Protein AF-A0A8T4I5R2-F1 (afdb_monomer_lite)

Structure (mmCIF, N/CA/C/O backbone):
data_AF-A0A8T4I5R2-F1
#
_entry.id   AF-A0A8T4I5R2-F1
#
loop_
_atom_site.group_PDB
_atom_site.id
_atom_site.type_symbol
_atom_site.label_atom_id
_atom_site.label_alt_id
_atom_site.label_comp_id
_atom_site.label_asym_id
_atom_site.label_entity_id
_atom_site.label_seq_id
_atom_site.pdbx_PDB_ins_code
_atom_site.Cartn_x
_atom_site.Cartn_y
_atom_site.Cartn_z
_atom_site.occupancy
_atom_site.B_iso_or_equiv
_atom_site.auth_seq_id
_atom_site.auth_comp_id
_atom_site.auth_asym_id
_atom_site.auth_atom_id
_atom_site.pdbx_PDB_model_num
ATOM 1 N N . ARG A 1 1 ? -1.284 -2.138 -26.551 1.00 44.78 1 ARG A N 1
ATOM 2 C CA . ARG A 1 1 ? -0.909 -3.540 -26.244 1.00 44.78 1 ARG A CA 1
ATOM 3 C C . ARG A 1 1 ? 0.580 -3.521 -25.931 1.00 44.78 1 ARG A C 1
ATOM 5 O O . ARG A 1 1 ? 1.368 -3.558 -26.862 1.00 44.78 1 ARG A O 1
ATOM 12 N N . LEU A 1 2 ? 0.955 -3.331 -24.665 1.00 55.34 2 LEU A N 1
ATOM 13 C CA . LEU A 1 2 ? 2.361 -3.359 -24.236 1.00 55.34 2 LEU A CA 1
ATOM 14 C C . LEU A 1 2 ? 2.774 -4.834 -24.159 1.00 55.34 2 LEU A C 1
ATOM 16 O O . LEU A 1 2 ? 2.756 -5.441 -23.096 1.00 55.34 2 LEU A O 1
ATOM 20 N N . GLY A 1 3 ? 2.892 -5.450 -25.338 1.00 65.56 3 GLY A N 1
ATOM 21 C CA . GLY A 1 3 ? 3.152 -6.874 -25.499 1.00 65.56 3 GLY A CA 1
ATOM 22 C C . GLY A 1 3 ? 4.561 -7.259 -25.061 1.00 65.56 3 GLY A C 1
ATOM 23 O O . GLY A 1 3 ? 5.357 -6.418 -24.658 1.00 65.56 3 GLY A O 1
ATOM 24 N N . TRP A 1 4 ? 4.846 -8.552 -25.175 1.00 61.28 4 TRP A N 1
ATOM 25 C CA . TRP A 1 4 ? 6.184 -9.104 -25.009 1.00 61.28 4 TRP A CA 1
ATOM 26 C C . TRP A 1 4 ? 7.164 -8.417 -25.958 1.00 61.28 4 TRP A C 1
ATOM 28 O O . TRP A 1 4 ? 6.837 -8.183 -27.126 1.00 61.28 4 TRP A O 1
ATOM 38 N N . TYR A 1 5 ? 8.349 -8.100 -25.445 1.00 64.62 5 TYR A N 1
ATOM 39 C CA . TYR A 1 5 ? 9.427 -7.551 -26.248 1.00 64.62 5 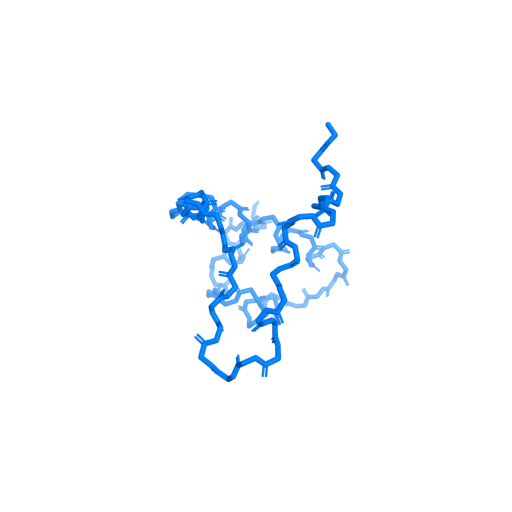TYR A CA 1
ATOM 40 C C . TYR A 1 5 ? 9.768 -8.507 -27.398 1.00 64.62 5 TYR A C 1
ATOM 42 O O . TYR A 1 5 ? 9.844 -9.723 -27.206 1.00 64.62 5 TYR A O 1
ATOM 50 N N . GLY A 1 6 ? 9.914 -7.953 -28.605 1.00 65.75 6 GLY A N 1
ATOM 51 C CA . GLY A 1 6 ? 10.247 -8.732 -29.795 1.00 65.75 6 GLY A CA 1
ATOM 52 C C . GLY A 1 6 ? 11.623 -9.400 -29.671 1.00 65.75 6 GLY A C 1
ATOM 53 O O . GLY A 1 6 ? 12.422 -8.980 -28.837 1.00 65.75 6 GLY A O 1
ATOM 54 N N . PRO A 1 7 ? 11.940 -10.396 -30.516 1.00 63.06 7 PRO A N 1
ATOM 55 C CA . PRO A 1 7 ? 13.172 -11.183 -30.400 1.00 63.06 7 PRO A CA 1
ATOM 56 C C . PRO A 1 7 ? 14.466 -10.353 -30.381 1.00 63.06 7 PRO A C 1
ATOM 58 O O . PRO A 1 7 ? 15.437 -10.768 -29.775 1.00 63.06 7 PRO A O 1
ATOM 61 N N . LEU A 1 8 ? 14.466 -9.157 -30.984 1.00 61.53 8 LEU A N 1
ATOM 62 C CA . LEU A 1 8 ? 15.612 -8.234 -31.000 1.00 61.53 8 LEU A CA 1
ATOM 63 C C . LEU A 1 8 ? 15.885 -7.514 -29.667 1.00 61.53 8 LEU A C 1
ATOM 65 O O . LEU A 1 8 ? 16.901 -6.845 -29.541 1.00 61.53 8 LEU A O 1
ATOM 69 N N . ALA A 1 9 ? 14.977 -7.598 -28.699 1.00 60.84 9 ALA A N 1
ATOM 70 C CA . ALA A 1 9 ? 15.182 -7.062 -27.351 1.00 60.84 9 ALA A CA 1
ATOM 71 C C . ALA A 1 9 ? 15.826 -8.086 -26.400 1.00 60.84 9 ALA A C 1
ATOM 73 O O . ALA A 1 9 ? 16.068 -7.785 -25.234 1.00 60.84 9 ALA A O 1
ATOM 74 N N . TRP A 1 10 ? 16.049 -9.307 -26.884 1.00 66.69 10 TRP A N 1
ATOM 75 C CA . TRP A 1 10 ? 16.755 -10.362 -26.178 1.00 66.69 10 TRP A CA 1
ATOM 76 C C . TRP A 1 10 ? 18.173 -10.346 -26.751 1.00 66.69 10 TRP A C 1
ATOM 78 O O . TRP A 1 10 ? 18.414 -10.904 -27.815 1.00 66.69 10 TRP A O 1
ATOM 88 N N . ASP A 1 11 ? 19.069 -9.590 -26.115 1.00 64.75 11 ASP A N 1
ATOM 89 C CA . ASP A 1 11 ? 20.482 -9.522 -26.506 1.00 64.75 11 ASP A CA 1
ATOM 90 C C . ASP A 1 11 ? 21.128 -10.919 -26.387 1.00 64.75 11 ASP A C 1
ATOM 92 O O . ASP A 1 11 ? 20.866 -11.653 -25.429 1.00 64.75 11 ASP A O 1
ATOM 96 N N . ASP A 1 12 ? 22.005 -11.262 -27.335 1.00 69.06 12 ASP A N 1
ATOM 97 C CA . ASP A 1 12 ? 22.828 -12.481 -27.343 1.00 69.06 12 ASP A CA 1
ATOM 98 C C . ASP A 1 12 ? 23.754 -12.570 -26.112 1.00 69.06 12 ASP A C 1
ATOM 100 O O . ASP A 1 12 ? 24.338 -13.615 -25.825 1.00 69.06 12 ASP A O 1
ATOM 104 N N . ASN A 1 13 ? 23.897 -11.471 -25.369 1.00 70.25 13 ASN A N 1
ATOM 105 C CA . ASN A 1 13 ? 24.736 -11.360 -24.184 1.00 70.25 13 ASN A CA 1
ATOM 106 C C . ASN A 1 13 ? 24.003 -11.625 -22.854 1.00 70.25 13 ASN A C 1
ATOM 108 O O . ASN A 1 13 ? 24.544 -11.316 -21.793 1.00 70.25 13 ASN A O 1
ATOM 112 N N . ILE A 1 14 ? 22.783 -12.179 -22.876 1.00 71.62 14 ILE A N 1
ATOM 113 C CA . ILE A 1 14 ? 21.987 -12.458 -21.662 1.00 71.62 14 ILE A CA 1
ATOM 114 C C . ILE A 1 14 ? 22.719 -13.342 -20.635 1.00 71.62 14 ILE A C 1
ATOM 116 O O . ILE A 1 14 ? 22.493 -13.212 -19.433 1.00 71.62 14 ILE A O 1
ATOM 120 N N . ASP A 1 15 ? 23.630 -14.197 -21.102 1.00 74.25 15 ASP A N 1
ATOM 121 C CA . ASP A 1 15 ? 24.425 -15.094 -20.261 1.00 74.25 15 ASP A CA 1
ATOM 122 C C . ASP A 1 15 ? 25.702 -14.441 -19.704 1.00 74.25 15 ASP A C 1
ATOM 124 O O . ASP A 1 15 ? 26.413 -15.051 -18.896 1.00 74.25 15 ASP A O 1
ATOM 128 N N . ALA A 1 16 ? 26.034 -13.206 -20.101 1.00 79.62 16 ALA A N 1
ATOM 129 C CA . ALA A 1 16 ? 27.184 -12.526 -19.527 1.00 79.62 16 ALA A CA 1
ATOM 130 C C . ALA A 1 16 ? 26.885 -12.043 -18.105 1.00 79.62 16 ALA A C 1
ATOM 132 O O . ALA A 1 16 ? 25.915 -11.320 -17.876 1.00 79.62 16 ALA A O 1
ATOM 133 N N . PRO A 1 17 ? 27.784 -12.307 -17.141 1.00 77.94 17 PRO A N 1
ATOM 134 C CA . PRO A 1 17 ? 27.585 -11.906 -15.748 1.00 77.94 17 PRO A CA 1
ATOM 135 C C . PRO A 1 17 ? 27.555 -10.382 -15.553 1.00 77.94 17 PRO A C 1
ATOM 137 O O . PRO A 1 17 ? 27.135 -9.901 -14.505 1.00 77.94 17 PRO 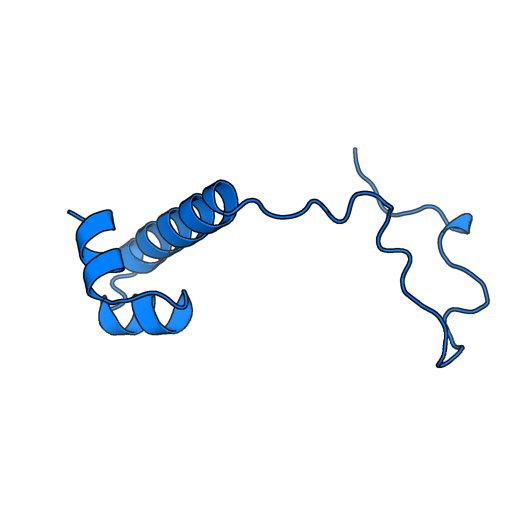A O 1
ATOM 140 N N . ALA A 1 18 ? 28.030 -9.624 -16.544 1.00 80.38 18 ALA A N 1
ATOM 141 C CA . ALA A 1 18 ? 28.022 -8.166 -16.555 1.00 80.38 18 ALA A CA 1
ATOM 142 C C . ALA A 1 18 ? 26.849 -7.566 -17.349 1.00 80.38 18 ALA A C 1
ATOM 144 O O . ALA A 1 18 ? 26.731 -6.340 -17.400 1.00 80.38 18 ALA A O 1
ATOM 145 N N . ALA A 1 19 ? 26.010 -8.389 -17.985 1.00 76.19 19 ALA A N 1
ATOM 146 C CA . ALA A 1 19 ? 24.839 -7.902 -18.695 1.00 76.19 19 ALA A CA 1
ATOM 147 C C . ALA A 1 19 ? 23.900 -7.199 -17.709 1.00 76.19 19 ALA A C 1
ATOM 149 O O . ALA A 1 19 ? 23.555 -7.733 -16.653 1.00 76.19 19 ALA A O 1
ATOM 150 N N . GLN A 1 20 ? 23.509 -5.972 -18.043 1.00 67.94 20 GLN A N 1
ATOM 151 C CA . GLN A 1 20 ? 22.496 -5.249 -17.290 1.00 67.94 20 GLN A CA 1
ATOM 152 C C . GLN A 1 20 ? 21.153 -5.427 -17.992 1.00 67.94 20 GLN A C 1
ATOM 154 O O . GLN A 1 20 ? 21.099 -5.310 -19.217 1.00 67.94 20 GLN A O 1
ATOM 159 N N . PRO A 1 21 ? 20.071 -5.709 -17.249 1.00 68.00 21 PRO A N 1
ATOM 160 C CA . PRO A 1 21 ? 18.748 -5.778 -17.843 1.00 68.00 21 PRO A CA 1
ATOM 161 C C . PRO A 1 21 ? 18.409 -4.434 -18.491 1.00 68.00 21 PRO A C 1
ATOM 163 O O . PRO A 1 21 ? 18.619 -3.378 -17.886 1.00 68.00 21 PRO A O 1
ATOM 166 N N . ASP A 1 22 ? 17.860 -4.476 -19.705 1.00 64.06 22 ASP A N 1
ATOM 167 C CA . ASP A 1 22 ? 17.288 -3.291 -20.336 1.00 64.06 22 ASP A CA 1
ATOM 168 C C . ASP A 1 22 ? 16.001 -2.908 -19.592 1.00 64.06 22 ASP A C 1
ATOM 170 O O . ASP A 1 22 ? 14.900 -3.383 -19.872 1.00 64.06 22 ASP A O 1
ATOM 174 N N . CYS A 1 23 ? 16.160 -2.083 -18.560 1.00 63.03 23 CYS A N 1
ATOM 175 C CA . CYS A 1 23 ? 15.063 -1.589 -17.733 1.00 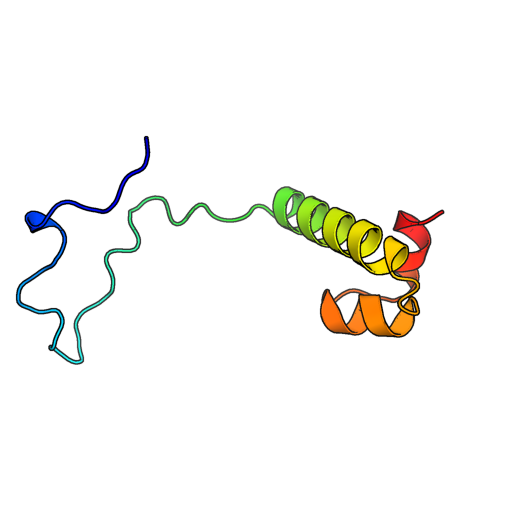63.03 23 CYS A CA 1
ATOM 176 C C . CYS A 1 23 ? 14.284 -0.440 -18.396 1.00 63.03 23 CYS A C 1
ATOM 178 O O . CYS A 1 23 ? 13.374 0.105 -17.765 1.00 63.03 23 CYS A O 1
ATOM 180 N N . GLY A 1 24 ? 14.624 -0.056 -19.635 1.00 60.75 24 GLY A N 1
ATOM 181 C CA . GLY A 1 24 ? 14.100 1.138 -20.286 1.00 60.75 24 GLY A CA 1
ATOM 182 C C . GLY A 1 24 ? 14.519 2.436 -19.578 1.00 60.75 24 GLY A C 1
ATOM 183 O O . GLY A 1 24 ? 14.870 2.477 -18.399 1.00 60.75 24 GLY A O 1
ATOM 184 N N . THR A 1 25 ? 14.475 3.554 -20.300 1.00 57.41 25 THR A N 1
ATOM 185 C CA . THR A 1 25 ? 14.727 4.892 -19.724 1.00 57.41 25 THR A CA 1
ATOM 186 C C . THR A 1 25 ? 13.589 5.343 -18.798 1.00 57.41 25 THR A C 1
ATOM 188 O O . THR A 1 25 ? 13.784 6.193 -17.931 1.00 57.41 25 THR A O 1
ATOM 191 N N . ASP A 1 26 ? 12.424 4.709 -18.938 1.00 56.56 26 ASP A N 1
ATOM 192 C CA . ASP A 1 26 ? 11.240 4.871 -18.103 1.00 56.56 26 ASP A CA 1
ATOM 193 C C . ASP A 1 26 ? 11.183 3.807 -17.004 1.00 56.56 26 ASP A C 1
ATOM 195 O O . ASP A 1 26 ? 10.163 3.138 -16.813 1.00 56.56 26 ASP A O 1
ATOM 199 N N . ALA A 1 27 ? 12.248 3.676 -16.211 1.00 56.56 27 ALA A N 1
ATOM 200 C CA . ALA A 1 27 ? 12.079 3.193 -14.847 1.00 56.56 27 ALA A CA 1
ATOM 201 C C . ALA A 1 27 ? 11.172 4.213 -14.146 1.00 56.56 27 ALA A C 1
ATOM 203 O O . ALA A 1 27 ? 11.656 5.191 -13.573 1.00 56.56 27 ALA A O 1
ATOM 204 N N . HIS A 1 28 ? 9.855 4.051 -14.316 1.00 59.88 28 HIS A N 1
ATOM 205 C CA . HIS A 1 28 ? 8.821 4.989 -13.912 1.00 59.88 28 HIS A CA 1
ATOM 206 C C . HIS A 1 28 ? 9.016 5.222 -12.421 1.00 59.88 28 HIS A C 1
ATOM 208 O O . HIS A 1 28 ? 8.674 4.371 -11.598 1.00 59.88 28 HIS A O 1
ATOM 214 N N . ARG A 1 29 ? 9.699 6.321 -12.075 1.00 68.06 29 ARG A N 1
ATOM 215 C CA . ARG A 1 29 ? 10.072 6.603 -10.695 1.00 68.06 29 ARG A CA 1
ATOM 216 C C . ARG A 1 29 ? 8.769 6.771 -9.947 1.00 68.06 29 ARG A C 1
ATOM 218 O O . ARG A 1 29 ? 8.093 7.782 -10.116 1.00 68.06 29 ARG A O 1
ATOM 225 N N . VAL A 1 30 ? 8.423 5.758 -9.157 1.00 78.19 30 VAL A N 1
ATOM 226 C CA . VAL A 1 30 ? 7.222 5.778 -8.335 1.00 78.19 30 VAL A CA 1
ATOM 227 C C . VAL A 1 30 ? 7.322 7.010 -7.452 1.00 78.19 30 VAL A C 1
ATOM 229 O O . VAL A 1 30 ? 8.231 7.133 -6.627 1.00 78.19 30 VAL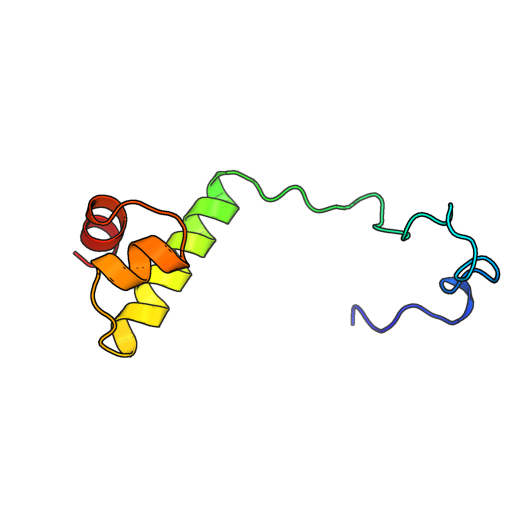 A O 1
ATOM 232 N N . THR A 1 31 ? 6.424 7.963 -7.669 1.00 88.38 31 THR A N 1
ATOM 233 C CA . THR A 1 31 ? 6.413 9.182 -6.870 1.00 88.38 31 THR A CA 1
ATOM 234 C C . THR A 1 31 ? 5.988 8.842 -5.446 1.00 88.38 31 THR A C 1
ATOM 236 O O . THR A 1 31 ? 5.299 7.850 -5.190 1.00 88.38 31 THR A O 1
ATOM 239 N N . VAL A 1 32 ? 6.351 9.693 -4.486 1.00 88.81 32 VAL A N 1
ATOM 240 C CA . VAL A 1 32 ? 5.935 9.514 -3.085 1.00 88.81 32 VAL A CA 1
ATOM 241 C C . VAL A 1 32 ? 4.407 9.416 -2.967 1.00 88.81 32 VAL A C 1
ATOM 243 O O . VAL A 1 32 ? 3.897 8.623 -2.177 1.00 88.81 32 VAL A O 1
ATOM 246 N N . SER A 1 33 ? 3.665 10.161 -3.795 1.00 89.62 33 SER A N 1
ATOM 247 C CA . SER A 1 33 ? 2.201 10.109 -3.829 1.00 89.62 33 SER A CA 1
ATOM 248 C C . SER A 1 33 ? 1.668 8.790 -4.390 1.00 89.62 33 SER A C 1
ATOM 250 O O . SER A 1 33 ? 0.738 8.228 -3.813 1.00 89.62 33 SER A O 1
ATOM 252 N N . GLN A 1 34 ? 2.271 8.251 -5.452 1.00 91.12 34 GLN A N 1
ATOM 253 C CA . GLN A 1 34 ? 1.912 6.932 -5.987 1.00 91.12 34 GLN A CA 1
ATOM 254 C C . GLN A 1 34 ? 2.198 5.818 -4.972 1.00 91.12 34 GLN A C 1
ATOM 256 O O . GLN A 1 34 ? 1.366 4.928 -4.779 1.00 91.12 34 GLN A O 1
ATOM 261 N N . LEU A 1 35 ? 3.328 5.895 -4.264 1.00 92.12 35 LEU A N 1
ATOM 262 C CA . LEU A 1 35 ? 3.666 4.938 -3.212 1.00 92.12 35 LEU A CA 1
ATOM 263 C C . LEU A 1 35 ? 2.659 4.996 -2.052 1.00 92.12 35 LEU A C 1
ATOM 265 O O . LEU A 1 35 ? 2.204 3.957 -1.574 1.00 92.12 35 LEU A O 1
ATOM 269 N N . ALA A 1 36 ? 2.271 6.198 -1.619 1.00 91.56 36 ALA A N 1
ATOM 270 C CA . ALA A 1 36 ? 1.260 6.378 -0.578 1.00 91.56 36 ALA A CA 1
ATOM 271 C C . ALA A 1 36 ? -0.120 5.854 -1.013 1.00 91.56 36 ALA A C 1
ATOM 273 O O . ALA A 1 36 ? -0.797 5.178 -0.236 1.00 91.56 36 ALA A O 1
ATOM 274 N N . ALA A 1 37 ? -0.522 6.114 -2.261 1.00 93.88 37 ALA A N 1
ATOM 275 C CA . ALA A 1 37 ? -1.769 5.602 -2.823 1.00 93.88 37 ALA A CA 1
ATOM 276 C C . ALA A 1 37 ? -1.784 4.065 -2.867 1.00 93.88 37 ALA A C 1
ATOM 278 O O . ALA A 1 37 ? -2.781 3.453 -2.482 1.00 93.88 37 ALA A O 1
ATOM 279 N N . THR A 1 38 ? -0.660 3.454 -3.253 1.00 93.94 38 THR A N 1
ATOM 280 C CA . THR A 1 38 ? -0.485 1.993 -3.293 1.00 93.94 38 THR A CA 1
ATOM 281 C C . THR A 1 38 ? -0.618 1.390 -1.895 1.00 93.94 38 THR A C 1
ATOM 283 O O . THR A 1 38 ? -1.503 0.573 -1.659 1.00 93.94 38 THR A O 1
ATOM 286 N N . ARG A 1 39 ? 0.147 1.890 -0.915 1.00 95.44 39 ARG A N 1
ATOM 287 C CA . ARG A 1 39 ? 0.079 1.422 0.484 1.00 95.44 39 ARG A CA 1
ATOM 288 C C . ARG A 1 39 ? -1.319 1.565 1.089 1.00 95.44 39 ARG A C 1
ATOM 290 O O . ARG A 1 39 ? -1.777 0.705 1.845 1.00 95.44 39 ARG A O 1
ATOM 297 N N . SER 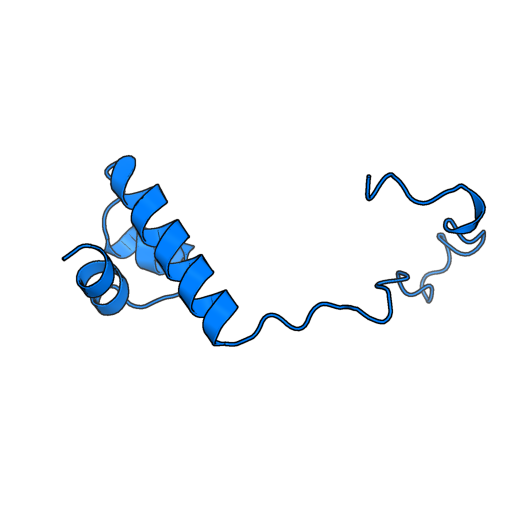A 1 40 ? -2.016 2.647 0.749 1.00 94.69 40 SER A N 1
ATOM 298 C CA . SER A 1 40 ? -3.402 2.858 1.155 1.00 94.69 40 SER A CA 1
ATOM 299 C C . SER A 1 40 ? -4.360 1.843 0.525 1.00 94.69 40 SER A C 1
ATOM 301 O O . SER A 1 40 ? -5.287 1.392 1.203 1.00 94.69 40 SER A O 1
ATOM 303 N N . ALA A 1 41 ? -4.186 1.518 -0.756 1.00 96.31 41 ALA A N 1
ATOM 304 C CA . ALA A 1 41 ? -4.992 0.515 -1.440 1.00 96.31 41 ALA A CA 1
ATOM 305 C C . ALA A 1 41 ? -4.762 -0.878 -0.838 1.00 96.31 41 ALA A C 1
ATOM 307 O O . ALA A 1 41 ? -5.738 -1.556 -0.513 1.00 96.31 41 ALA A O 1
ATOM 308 N N . ASP A 1 42 ? -3.505 -1.242 -0.580 1.00 95.94 42 ASP A N 1
ATOM 309 C CA . ASP A 1 42 ? -3.133 -2.521 0.031 1.00 95.94 42 ASP A CA 1
ATOM 310 C C . ASP A 1 42 ? -3.721 -2.667 1.436 1.00 95.94 42 ASP A C 1
ATOM 312 O O . ASP A 1 42 ? -4.317 -3.694 1.760 1.00 95.94 42 ASP A O 1
ATOM 316 N N . SER A 1 43 ? -3.649 -1.611 2.252 1.00 95.81 43 SER A N 1
ATOM 317 C CA . SER A 1 43 ? -4.228 -1.614 3.603 1.00 95.81 43 SER A CA 1
ATOM 318 C C . SER A 1 43 ? -5.738 -1.885 3.581 1.00 95.81 43 SER A C 1
ATOM 320 O O . SER A 1 43 ? -6.237 -2.695 4.364 1.00 95.81 43 SER A O 1
ATOM 322 N N . ARG A 1 44 ? -6.469 -1.261 2.644 1.00 96.12 44 ARG A N 1
ATOM 323 C CA . ARG A 1 44 ? -7.914 -1.487 2.447 1.00 96.12 44 ARG A CA 1
ATOM 324 C C . ARG A 1 44 ? -8.235 -2.848 1.844 1.00 96.12 44 ARG A C 1
ATOM 326 O O . ARG A 1 44 ? -9.313 -3.378 2.084 1.00 96.12 44 ARG A O 1
ATOM 333 N N . HIS A 1 45 ? -7.353 -3.395 1.018 1.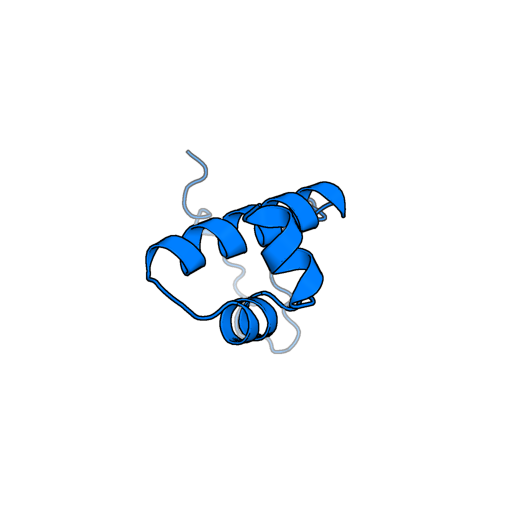00 96.50 45 HIS A N 1
ATOM 334 C CA . HIS A 1 45 ? -7.545 -4.716 0.438 1.00 96.50 45 HIS A CA 1
ATOM 335 C C . HIS A 1 45 ? -7.382 -5.801 1.504 1.00 96.50 45 HIS A C 1
ATOM 337 O O . HIS A 1 45 ? -8.258 -6.648 1.658 1.00 96.50 45 HIS A O 1
ATOM 343 N N . LEU A 1 46 ? -6.307 -5.732 2.289 1.00 95.88 46 LEU A N 1
ATOM 344 C CA . LEU A 1 46 ? -6.001 -6.710 3.330 1.00 95.88 46 LEU A CA 1
ATOM 345 C C . LEU A 1 46 ? -7.025 -6.690 4.473 1.00 95.88 46 LEU A C 1
ATOM 347 O O . LEU A 1 46 ? -7.363 -7.749 5.006 1.00 95.88 46 LEU A O 1
ATOM 351 N N . SER A 1 47 ? -7.575 -5.519 4.813 1.00 96.25 47 SER A N 1
ATOM 352 C CA . SER A 1 47 ? -8.615 -5.419 5.844 1.00 96.25 47 SER A CA 1
ATOM 353 C C . SER A 1 47 ? -9.901 -6.165 5.470 1.00 96.25 47 SER A C 1
ATOM 355 O O . SER A 1 47 ? -10.555 -6.720 6.352 1.00 96.25 47 SER A O 1
ATOM 357 N N . ARG A 1 48 ? -10.232 -6.279 4.174 1.00 96.56 48 ARG A N 1
ATOM 358 C CA . ARG A 1 48 ? -11.410 -7.034 3.696 1.00 96.56 48 ARG A CA 1
ATOM 359 C C . ARG A 1 48 ? -11.342 -8.525 4.016 1.00 96.56 48 ARG A C 1
ATOM 361 O O . ARG A 1 48 ? -12.383 -9.164 4.100 1.00 96.56 48 ARG A O 1
ATOM 368 N N . PHE A 1 49 ? -10.145 -9.070 4.215 1.00 96.50 49 PHE A N 1
ATOM 369 C CA . PHE A 1 49 ? -9.948 -10.467 4.605 1.00 96.50 49 PHE A CA 1
ATOM 370 C C . PHE A 1 49 ? -9.882 -10.661 6.126 1.00 96.50 49 PHE A C 1
ATOM 372 O O . PHE A 1 49 ? -9.525 -11.741 6.589 1.00 96.50 49 PHE A O 1
ATOM 379 N N . GLY A 1 50 ? -10.187 -9.626 6.918 1.00 94.56 50 GLY A N 1
ATOM 380 C CA . GLY A 1 50 ? -10.152 -9.697 8.381 1.00 94.56 50 GLY A CA 1
ATOM 381 C C . GLY A 1 50 ? -8.740 -9.767 8.967 1.00 94.56 50 GLY A C 1
ATOM 382 O O . GLY A 1 50 ? -8.568 -10.180 10.113 1.00 94.56 50 GLY A O 1
ATOM 383 N N . ILE A 1 51 ? -7.715 -9.381 8.198 1.00 96.31 51 ILE A N 1
ATOM 384 C CA . ILE A 1 51 ? -6.331 -9.387 8.677 1.00 96.31 51 ILE A CA 1
ATOM 385 C C . ILE A 1 51 ? -6.170 -8.308 9.769 1.00 96.31 51 ILE A C 1
ATOM 387 O O . ILE A 1 51 ? -6.570 -7.161 9.554 1.00 96.31 51 ILE A O 1
ATOM 391 N N . PRO A 1 52 ? -5.568 -8.627 10.933 1.00 97.00 52 PRO A N 1
ATOM 392 C CA . PRO A 1 52 ? -5.355 -7.652 12.003 1.00 97.00 52 PRO A CA 1
ATOM 393 C C . PRO A 1 52 ? -4.509 -6.451 11.559 1.00 97.00 52 PRO A C 1
ATOM 395 O O . PRO A 1 52 ? -3.510 -6.618 10.861 1.00 97.00 52 PRO A O 1
ATOM 398 N N . HIS A 1 53 ? -4.823 -5.242 12.040 1.00 96.44 53 HIS A N 1
ATOM 399 C CA . HIS A 1 53 ? -4.131 -4.008 11.621 1.00 96.44 53 HIS A CA 1
ATOM 400 C C . HIS A 1 53 ? -2.608 -4.051 11.822 1.00 96.44 53 HIS A C 1
ATOM 402 O O . HIS A 1 53 ? -1.866 -3.593 10.956 1.00 96.44 53 HIS A O 1
ATOM 408 N N . ARG A 1 54 ? -2.134 -4.651 12.924 1.00 97.19 54 ARG A N 1
ATOM 409 C CA . ARG A 1 54 ? -0.698 -4.845 13.195 1.00 97.19 54 ARG A CA 1
ATOM 410 C C . ARG A 1 54 ? 0.015 -5.675 12.119 1.00 97.19 54 ARG A C 1
ATOM 412 O O . ARG A 1 54 ? 1.159 -5.404 11.780 1.00 97.19 54 ARG A O 1
ATOM 419 N N . GLU A 1 55 ? -0.678 -6.670 11.570 1.00 97.44 55 GLU A N 1
ATOM 420 C CA . GLU A 1 55 ? -0.152 -7.583 10.553 1.00 97.44 55 GLU A CA 1
ATOM 421 C C . GLU A 1 55 ? -0.161 -6.908 9.177 1.00 97.44 55 GLU A C 1
ATOM 423 O O . GLU A 1 55 ? 0.805 -7.004 8.425 1.00 97.44 55 GLU A O 1
ATOM 428 N N . ILE A 1 56 ? -1.218 -6.146 8.872 1.00 97.06 56 ILE A N 1
ATOM 429 C CA . ILE A 1 56 ? -1.280 -5.297 7.673 1.00 97.06 56 ILE A CA 1
ATOM 430 C C . ILE A 1 56 ? -0.117 -4.299 7.671 1.00 97.06 56 ILE A C 1
ATOM 432 O O . ILE A 1 56 ? 0.580 -4.167 6.667 1.00 97.06 56 ILE A O 1
ATOM 436 N N . ALA A 1 57 ? 0.124 -3.637 8.803 1.00 97.06 57 ALA A N 1
ATOM 437 C CA . ALA A 1 57 ? 1.209 -2.676 8.973 1.00 97.06 57 ALA A CA 1
ATOM 438 C C . ALA A 1 57 ? 2.585 -3.302 8.680 1.00 97.06 57 ALA A C 1
ATOM 440 O O . ALA A 1 57 ? 3.361 -2.741 7.904 1.00 97.06 57 ALA A O 1
ATOM 441 N N . ALA A 1 58 ? 2.846 -4.499 9.219 1.00 97.50 58 ALA A N 1
ATOM 442 C CA . ALA A 1 58 ? 4.081 -5.240 8.973 1.00 97.50 58 ALA A CA 1
ATOM 443 C C . ALA A 1 58 ? 4.260 -5.629 7.494 1.00 97.50 58 ALA A C 1
ATOM 445 O O . ALA A 1 58 ? 5.355 -5.488 6.955 1.00 97.50 58 ALA A O 1
ATOM 446 N N . ARG A 1 59 ? 3.188 -6.065 6.817 1.00 95.69 59 ARG A N 1
ATOM 447 C CA . ARG A 1 59 ? 3.233 -6.486 5.402 1.00 95.69 59 ARG A CA 1
ATOM 448 C C . ARG A 1 59 ? 3.411 -5.325 4.430 1.00 95.69 59 ARG A C 1
ATOM 450 O O . ARG A 1 59 ? 4.145 -5.448 3.457 1.00 95.69 59 ARG A O 1
ATOM 457 N N . VAL A 1 60 ? 2.731 -4.210 4.682 1.00 95.00 60 VAL A N 1
ATOM 458 C CA . VAL A 1 60 ? 2.752 -3.023 3.810 1.00 95.00 60 VAL A CA 1
ATOM 459 C C . VAL A 1 60 ? 3.973 -2.130 4.100 1.00 95.00 60 VAL A C 1
ATOM 461 O O . VAL A 1 60 ? 4.349 -1.287 3.281 1.00 95.00 60 VAL A O 1
ATOM 464 N N . GLY A 1 61 ? 4.619 -2.312 5.257 1.00 95.62 61 GLY A N 1
ATOM 465 C CA . GLY A 1 61 ? 5.774 -1.519 5.682 1.00 95.62 61 GLY A CA 1
ATOM 466 C C . GLY A 1 61 ? 5.381 -0.116 6.151 1.00 95.62 61 GLY A C 1
ATOM 467 O O . GLY A 1 61 ? 6.024 0.870 5.790 1.00 95.62 61 GLY A O 1
ATOM 468 N N . VAL A 1 62 ? 4.291 -0.015 6.914 1.00 95.75 62 VAL A N 1
ATOM 469 C CA . VAL A 1 62 ? 3.751 1.237 7.477 1.00 95.75 62 VAL A CA 1
ATOM 470 C C . VAL A 1 62 ? 3.456 1.066 8.966 1.00 95.75 62 VAL A C 1
ATOM 472 O O . VAL A 1 62 ? 3.543 -0.033 9.503 1.00 95.75 62 VAL A O 1
ATOM 475 N N . THR A 1 63 ? 3.112 2.146 9.666 1.00 97.12 63 THR A N 1
ATOM 476 C CA . THR A 1 63 ? 2.739 2.065 11.085 1.00 97.12 63 THR A CA 1
ATOM 477 C C . THR A 1 63 ? 1.298 1.585 11.257 1.00 97.12 63 THR A C 1
ATOM 479 O O . THR A 1 63 ? 0.440 1.817 10.406 1.00 97.12 63 THR A O 1
ATOM 482 N N . GLU A 1 64 ? 0.983 0.971 12.400 1.00 96.56 64 GLU A N 1
ATOM 483 C CA . GLU A 1 64 ? -0.402 0.585 12.704 1.00 96.56 64 GLU A CA 1
ATOM 484 C C . GLU A 1 64 ? -1.338 1.806 12.772 1.00 96.56 64 GLU A C 1
ATOM 486 O O . GLU A 1 64 ? -2.489 1.735 12.344 1.00 96.56 64 GLU A O 1
ATOM 491 N N . ALA A 1 65 ? -0.835 2.953 13.243 1.00 96.50 65 ALA A N 1
ATOM 492 C CA . ALA A 1 65 ? -1.575 4.214 13.245 1.00 96.50 65 ALA A CA 1
ATOM 493 C C . ALA A 1 65 ? -1.964 4.662 11.826 1.00 96.50 65 ALA A C 1
ATOM 495 O O . ALA A 1 65 ? -3.093 5.100 11.617 1.00 96.50 65 ALA A O 1
ATOM 496 N N . TYR A 1 66 ? -1.068 4.496 10.846 1.00 95.88 66 TYR A N 1
ATOM 497 C CA . TYR A 1 66 ? -1.363 4.780 9.441 1.00 95.88 66 TYR A CA 1
ATOM 498 C C . TYR A 1 66 ? -2.474 3.871 8.903 1.00 95.88 66 TYR A C 1
ATOM 500 O O . TYR A 1 66 ? -3.412 4.354 8.274 1.00 95.88 66 TYR A O 1
ATOM 508 N N . VAL A 1 67 ? -2.414 2.566 9.198 1.00 96.12 67 VAL A N 1
ATOM 509 C CA . VAL A 1 67 ? -3.464 1.615 8.794 1.00 96.12 67 VAL A CA 1
ATOM 510 C C . VAL A 1 67 ? -4.813 2.017 9.390 1.00 96.12 67 VAL A C 1
ATOM 512 O O . VAL A 1 67 ? -5.805 2.065 8.671 1.00 96.12 67 VAL A O 1
ATOM 515 N N . ARG A 1 68 ? -4.852 2.370 10.681 1.00 95.75 68 ARG A N 1
ATOM 516 C CA . ARG A 1 68 ? -6.078 2.833 11.352 1.00 95.75 68 ARG A CA 1
ATOM 517 C C . ARG A 1 68 ? -6.633 4.110 10.723 1.00 95.75 68 ARG A C 1
ATOM 519 O O . ARG A 1 68 ? -7.831 4.170 10.487 1.00 95.75 68 ARG A O 1
ATOM 526 N N . ALA A 1 69 ? -5.782 5.087 10.412 1.00 94.69 69 ALA A N 1
ATOM 527 C CA . ALA A 1 69 ? -6.201 6.327 9.755 1.00 94.69 69 ALA A CA 1
ATOM 528 C C . ALA A 1 69 ? -6.820 6.084 8.368 1.00 94.69 69 ALA A C 1
ATOM 530 O O . ALA A 1 69 ? -7.703 6.827 7.959 1.00 94.69 69 ALA A O 1
ATOM 531 N N . GLN A 1 70 ? -6.390 5.031 7.669 1.00 92.38 70 GLN A N 1
ATOM 532 C CA . GLN A 1 70 ? -6.864 4.714 6.322 1.00 92.38 70 GLN A CA 1
ATOM 533 C C . GLN A 1 70 ? -8.099 3.810 6.267 1.00 92.38 70 GLN A C 1
ATOM 535 O O . GLN A 1 70 ? -8.649 3.592 5.182 1.00 92.38 70 GLN A O 1
ATOM 540 N N . LEU A 1 71 ? -8.495 3.265 7.419 1.00 91.00 71 LEU A N 1
ATOM 541 C CA . LEU A 1 71 ? -9.672 2.417 7.606 1.00 91.00 71 LEU A CA 1
ATOM 542 C C . LEU A 1 71 ? -10.771 3.093 8.443 1.00 91.00 71 LEU A C 1
ATOM 544 O O . LEU A 1 71 ? -11.848 2.511 8.564 1.00 91.00 71 LEU A O 1
ATOM 548 N N . ALA A 1 72 ? -10.486 4.259 9.033 1.00 83.56 72 ALA A N 1
ATOM 549 C CA . ALA A 1 72 ? -11.463 5.119 9.699 1.00 83.56 72 ALA A CA 1
ATOM 550 C C . ALA A 1 72 ? -12.384 5.795 8.674 1.00 83.56 72 ALA A C 1
ATOM 552 O O . ALA A 1 72 ? -13.585 5.926 8.991 1.00 83.56 72 ALA A O 1
#

Foldseek 3Di:
DPDDDPPVQPDPCPVPPPDDRCPDPPPPPCDPVNLLVVLLVQLVVCVVVVDDLCVSCVVSVHDSVSSVVSVD

Sequence (72 aa):
RLGWYGPLAWDDNIDAPAAQPDCGTDAHRVTVSQLAATRSADSRHLSRFGIPHREIAARVGVTEAYVRAQLA

Secondary structure (DSSP, 8-state):
---PPPGGGS-TTTT-TTPPP---S------HHHHHHHHHHHHHHHHTTT--HHHHHHHHTS-HHHHHHHH-

pLDDT: mean 82.66, std 15.31, range [44.78, 97.5]

Radius of gyration: 18.92 Å; chains: 1; bounding box: 40×25×44 Å

=== Feature glossary ===
Legend for the data blocks above and below:

— What the protein is —

Sequence gives the chain of amino acids in standard one-letter code (A=alanine, C=cysteine, …, Y=tyrosine), read N→C. It is the only feature that is directly encoded by the gene; all structural features are derived from the folded form of this sequence.

The annotation block draws on four external resources. InterPro: which protein families and domains the sequence belongs to. GO: standardized terms for what the protein does, what process it participates in, and where in the cell it acts. CATH: which structural fold it has in the CATH hierarchy. Organism: the species of origin.

— Where its atoms are —

Atomic coordinates in PDBx/mmCIF format — the same representation the Protein Data Bank distributes. Each line of the _atom_site loop places one backbone atom in Cartesian space (units: ångströms, origin: arbitrary).

Six rendered views show the 3D structure from the faces of a cube — i.e. along ±x, ±y, ±z. Rendering representation is drawn randomly per protein from cartoon (secondary-structure ribbons), sticks (backbone bonds), or molecular surface; coloring is either N→C rainbow (blue at the N-terminus through red at the C-terminus) or one color per chain.

— Local backbone conformation —

DSSP 8-state secondary structure assigns each residue one of H (α-helix), G (3₁₀-helix), I (π-helix), E (extended β-strand), B (isolated β-bridge), T (hydrogen-bonded turn), S (bend), or '-' (coil). The assignment is computed from backbone hydrogen-bond geometry via the Kabsch–Sander algorithm.

P-SEA three-state annotation labels each residue as helix, strand, or coil based purely on the geometry of the Cα trace. It serves as a fallback when the full backbone (and thus DSSP) is unavailable.

φ (phi) and ψ (psi) are the two rotatable backbone dihedrals per residue: φ is the C(i-1)–N–Cα–C torsion, ψ is the N–Cα–C–N(i+1) torsion, both in degrees on (−180°, 180°]. α-helical residues cluster near (−60°, −45°); β-strand residues near (−120°, +130°). A Ramachandran plot is simply a scatter of (φ, ψ) for every residue.

— Global shape and packing —

Radius of gyration (Rg) is the root-mean-square distance of Cα atoms from their centroid — a single number for overall size and compactness. A globular domain of N residues has Rg ≈ 2.2·N^0.38 Å; an extended or disordered chain has a much larger Rg. The Cα contact count is the number of residue pairs whose Cα atoms are within 8 Å and are more than four positions apart in sequence — a standard proxy for tertiary packing density. The bounding box is the smallest axis-aligned box enclosing all Cα atoms.

Accessible surface area quantifies burial. A residue with SASA near zero is packed into the hydrophobic core; one with SASA >100 Å² sits on the surface. Computed here via the Shrake–Rupley numerical algorithm with a 1.4 Å probe.

The contact map is a binary N×N matrix image: pixel (i, j) is dark where Cα_i and Cα_j are within 8 Å and |i−j|>4. Because the |i−j|>4 filter removes local helical contacts, off-diagonal stripes parallel to the main diagonal indicate parallel β-sheets; stripes perpendicular to it indicate antiparallel β-sheets. The Ramachandran plot scatters every residue's (φ, ψ) pair against the sterically allowed regions. The PAE heatmap renders the predicted-aligned-error matrix.

— Structural neighborhood —

A 3Di character summarizes, for each residue, the relative orientation of the Cα frame of its nearest spatial neighbor. Because it encodes fold topology rather than chemistry, 3Di alignments detect remote structural similarity that sequence alignment misses.

Structural nearest neighbors (via Foldseek easy-search vs the PDB). Reported per hit: target PDB id, E-value, and alignment TM-score. A TM-score above ~0.5 is the conventional threshold for 'same fold'.

— Confidence and disorder —

For AlphaFold models, the B-factor field carries pLDDT — the model's own estimate of local accuracy on a 0–100 scale. Regions with pLDDT<50 should be treated as essentially unmodeled; they often correspond to intrinsically disordered segments.

B-factor (Debye–Waller factor) reflects atomic displacement in the crystal lattice. It is an experimental observable (units Å²), not a prediction; low values mean the atom is pinned down, high values mean it moves or is heterogeneous across the crystal.

Predicted Aligned Error (PAE) is an AlphaFold confidence matrix: entry (i, j) is the expected error in the position of residue j, in ångströms, when the prediction is superimposed on the true structure at residue i. Low PAE within a block of residues means that block is internally rigid and well-predicted; high PAE between two blocks means their relative placement is uncertain even if each block individually is confident.